Protein AF-A0A3M1BJE1-F1 (afdb_monomer_lite)

Foldseek 3Di:
DPDQDPVRVVVVLLVVLCVVVPKDKDWDDDVVCVVVVPDDDDPDTDIDTDPVCVVSSQVSCVVVVDDDPDDD

pLDDT: mean 92.65, std 9.26, range [49.19, 97.81]

Sequence (72 aa):
MAPASRLGRQIHEVLAALERIGAASALIGGLALAPYRVVRATIDVDLLVDGALADAIDAELRRLGYRCLHRS

Secondary structure (DSSP, 8-state):
-PPPPHHHHHHHHHHHHHHHTT--EEEETTGGGGGGT-----SS-EEEE-GGGHHHHHHHHHHTT-------

Structure (mmCIF, N/CA/C/O backbone):
data_AF-A0A3M1BJE1-F1
#
_entry.id   AF-A0A3M1BJE1-F1
#
loop_
_atom_site.group_PDB
_atom_site.id
_atom_site.type_symbol
_atom_site.label_atom_id
_atom_site.label_alt_id
_atom_site.label_comp_id
_atom_site.label_asym_id
_atom_site.label_entity_id
_atom_site.label_seq_id
_atom_site.pdbx_PDB_ins_code
_atom_site.Cartn_x
_atom_site.Cartn_y
_atom_site.Cartn_z
_atom_site.occupancy
_atom_site.B_iso_or_equiv
_atom_site.auth_seq_id
_atom_site.auth_comp_id
_atom_site.auth_asym_id
_atom_site.auth_atom_id
_atom_site.pdbx_PDB_model_num
ATOM 1 N N . MET A 1 1 ? 24.884 -3.224 4.859 1.00 49.19 1 MET A N 1
ATOM 2 C CA . MET A 1 1 ? 23.557 -2.925 4.275 1.00 49.19 1 MET A CA 1
ATOM 3 C C . MET A 1 1 ? 23.729 -1.787 3.288 1.00 49.19 1 MET A C 1
ATOM 5 O O . MET A 1 1 ? 24.336 -0.793 3.664 1.00 49.19 1 MET A O 1
ATOM 9 N N . ALA A 1 2 ? 23.276 -1.936 2.040 1.00 52.84 2 ALA A N 1
ATOM 10 C CA . ALA A 1 2 ? 23.257 -0.810 1.106 1.00 52.84 2 ALA A CA 1
ATOM 11 C C . ALA A 1 2 ? 22.438 0.345 1.718 1.00 52.84 2 ALA A C 1
ATOM 13 O O . ALA A 1 2 ? 21.458 0.063 2.417 1.00 52.84 2 ALA A O 1
ATOM 14 N N . PRO A 1 3 ? 22.810 1.619 1.499 1.00 55.47 3 PRO A N 1
ATOM 15 C CA . PRO A 1 3 ? 21.968 2.725 1.924 1.00 55.47 3 PRO A CA 1
ATOM 16 C C . PRO A 1 3 ? 20.601 2.554 1.258 1.00 55.47 3 PRO A C 1
ATOM 18 O O . PRO A 1 3 ? 20.507 2.478 0.033 1.00 55.47 3 PRO A O 1
ATOM 21 N N . ALA A 1 4 ? 19.545 2.434 2.067 1.00 74.31 4 ALA A N 1
ATOM 22 C CA . ALA A 1 4 ? 18.192 2.303 1.545 1.00 74.31 4 ALA A CA 1
ATOM 23 C C . ALA A 1 4 ? 17.911 3.490 0.613 1.00 74.31 4 ALA A C 1
ATOM 25 O O . ALA A 1 4 ? 18.221 4.635 0.953 1.00 74.31 4 ALA A O 1
ATOM 26 N N . SER A 1 5 ? 17.355 3.242 -0.572 1.00 89.88 5 SER A N 1
ATOM 27 C CA . SER A 1 5 ? 16.922 4.329 -1.452 1.00 89.88 5 SER A CA 1
ATOM 28 C C . SER A 1 5 ? 15.869 5.181 -0.735 1.00 89.88 5 SER A C 1
ATOM 30 O O . SER A 1 5 ? 15.207 4.717 0.198 1.00 89.88 5 SER A O 1
ATOM 32 N N . ARG A 1 6 ? 15.689 6.440 -1.157 1.00 91.19 6 ARG A N 1
ATOM 33 C CA . ARG A 1 6 ? 14.612 7.290 -0.618 1.00 91.19 6 ARG A CA 1
ATOM 34 C C . ARG A 1 6 ? 13.258 6.574 -0.699 1.00 91.19 6 ARG A C 1
ATOM 36 O O . ARG A 1 6 ? 12.555 6.516 0.301 1.00 91.19 6 ARG A O 1
ATOM 43 N N . LEU A 1 7 ? 12.966 5.967 -1.850 1.00 90.12 7 LEU A N 1
ATOM 44 C CA . LEU A 1 7 ? 11.757 5.176 -2.069 1.00 90.12 7 LEU A CA 1
ATOM 45 C C . LEU A 1 7 ? 11.658 3.990 -1.099 1.00 90.12 7 LEU A C 1
ATOM 47 O O . LEU A 1 7 ? 10.623 3.804 -0.475 1.00 90.12 7 LEU A O 1
ATOM 51 N N . GLY A 1 8 ? 12.736 3.219 -0.926 1.00 91.56 8 GLY A N 1
ATOM 52 C CA . GLY A 1 8 ? 12.746 2.074 -0.014 1.00 91.56 8 GLY A CA 1
ATOM 53 C C . GLY A 1 8 ? 12.445 2.465 1.435 1.00 91.56 8 GLY A C 1
ATOM 54 O O . GLY A 1 8 ? 11.693 1.764 2.107 1.00 91.56 8 GLY A O 1
ATOM 55 N N . ARG A 1 9 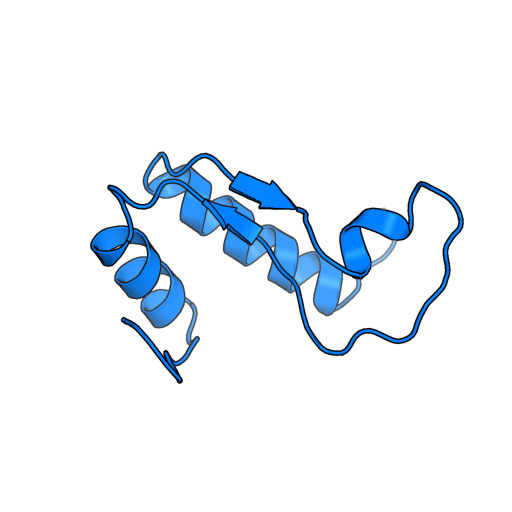? 12.961 3.614 1.898 1.00 93.75 9 ARG A N 1
ATOM 56 C CA . ARG A 1 9 ? 12.614 4.157 3.223 1.00 93.75 9 ARG A CA 1
ATOM 57 C C . ARG A 1 9 ? 11.136 4.530 3.320 1.00 93.75 9 ARG A C 1
ATOM 59 O O . ARG A 1 9 ? 10.486 4.123 4.271 1.00 93.75 9 ARG A O 1
ATOM 66 N N . GLN A 1 10 ? 10.603 5.234 2.322 1.00 93.81 10 GLN A N 1
ATOM 67 C CA . GLN A 1 10 ? 9.195 5.647 2.312 1.00 93.81 10 GLN A CA 1
ATOM 68 C C . GLN A 1 10 ? 8.238 4.449 2.274 1.00 93.81 10 GLN A C 1
ATOM 70 O O . GLN A 1 10 ? 7.237 4.449 2.984 1.00 93.81 10 GLN A O 1
ATOM 75 N N . ILE A 1 11 ? 8.559 3.406 1.499 1.00 94.56 11 ILE A N 1
ATOM 76 C CA . ILE A 1 11 ? 7.785 2.156 1.491 1.00 94.56 11 ILE A CA 1
ATOM 77 C C . ILE A 1 11 ? 7.799 1.529 2.886 1.00 94.56 11 ILE A C 1
ATOM 79 O O . ILE A 1 11 ? 6.747 1.165 3.399 1.00 94.56 11 ILE A O 1
ATOM 83 N N . HIS A 1 12 ? 8.966 1.444 3.528 1.00 95.19 12 HIS A N 1
ATOM 84 C CA . HIS A 1 12 ? 9.070 0.869 4.867 1.00 95.19 12 HIS A CA 1
ATOM 85 C C . HIS A 1 12 ? 8.281 1.668 5.919 1.00 95.19 12 HIS A C 1
ATOM 87 O O . HIS A 1 12 ? 7.595 1.073 6.745 1.00 95.19 12 HIS A O 1
ATOM 93 N N . GLU A 1 13 ? 8.315 3.002 5.861 1.00 96.25 13 GLU A N 1
ATOM 94 C CA . GLU A 1 13 ? 7.533 3.877 6.748 1.00 96.25 13 GLU A CA 1
ATOM 95 C C . GLU A 1 13 ? 6.021 3.669 6.590 1.00 96.25 13 GLU A C 1
ATOM 97 O O . GLU A 1 13 ? 5.305 3.588 7.592 1.00 96.25 13 GLU A O 1
ATOM 102 N N . VAL A 1 14 ? 5.540 3.548 5.347 1.00 96.94 14 VAL A N 1
ATOM 103 C CA . VAL A 1 14 ? 4.124 3.284 5.054 1.00 96.94 14 VAL A CA 1
ATOM 104 C C . VAL A 1 14 ? 3.720 1.889 5.529 1.00 96.94 14 VAL A C 1
ATOM 106 O O . VAL A 1 14 ? 2.715 1.762 6.222 1.00 96.94 14 VAL A O 1
ATOM 109 N N . LEU A 1 15 ? 4.514 0.853 5.238 1.00 96.88 15 LEU A N 1
ATOM 110 C CA . LEU A 1 15 ? 4.224 -0.515 5.685 1.00 96.88 15 LEU A CA 1
ATOM 111 C C . LEU A 1 15 ? 4.168 -0.614 7.216 1.00 96.88 15 LEU A C 1
ATOM 113 O O . LEU A 1 15 ? 3.224 -1.186 7.754 1.00 96.88 15 LEU A O 1
ATOM 117 N N . ALA A 1 16 ? 5.109 0.023 7.918 1.00 96.75 16 ALA A N 1
ATOM 118 C CA . ALA A 1 16 ? 5.097 0.080 9.378 1.00 96.75 16 ALA A CA 1
ATOM 119 C C . ALA A 1 16 ? 3.873 0.836 9.929 1.00 96.75 16 ALA A C 1
ATOM 121 O O . ALA A 1 16 ? 3.434 0.574 11.047 1.00 96.75 16 ALA A O 1
ATOM 122 N N . ALA A 1 17 ? 3.319 1.796 9.182 1.00 97.25 17 ALA A N 1
ATOM 123 C CA . ALA A 1 17 ? 2.093 2.488 9.571 1.00 97.25 17 ALA A CA 1
ATOM 124 C C . ALA A 1 17 ? 0.844 1.632 9.425 1.00 97.25 17 ALA A C 1
ATOM 126 O O . ALA A 1 17 ? 0.006 1.636 10.323 1.00 97.25 17 ALA A O 1
ATOM 127 N N . LEU A 1 18 ? 0.762 0.862 8.343 1.00 97.62 18 LEU A N 1
ATO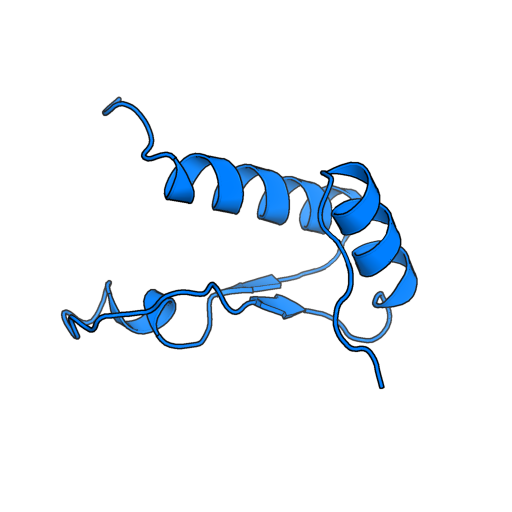M 128 C CA . LEU A 1 18 ? -0.319 -0.094 8.133 1.00 97.62 18 LEU A CA 1
ATOM 129 C C . LEU A 1 18 ? -0.270 -1.218 9.180 1.00 97.62 18 LEU A C 1
ATOM 131 O O . LEU A 1 18 ? -1.292 -1.550 9.775 1.00 97.62 18 LEU A O 1
ATOM 135 N N . GLU A 1 19 ? 0.924 -1.727 9.493 1.00 96.50 19 GLU A N 1
ATOM 136 C CA . GLU A 1 19 ? 1.115 -2.760 10.518 1.00 96.50 19 GLU A CA 1
ATOM 137 C C . GLU A 1 19 ? 0.655 -2.301 11.913 1.00 96.50 19 GLU A C 1
ATOM 139 O O . GLU A 1 19 ? -0.032 -3.048 12.608 1.00 96.50 19 GLU A O 1
ATOM 144 N N . ARG A 1 20 ? 0.941 -1.048 12.304 1.00 96.44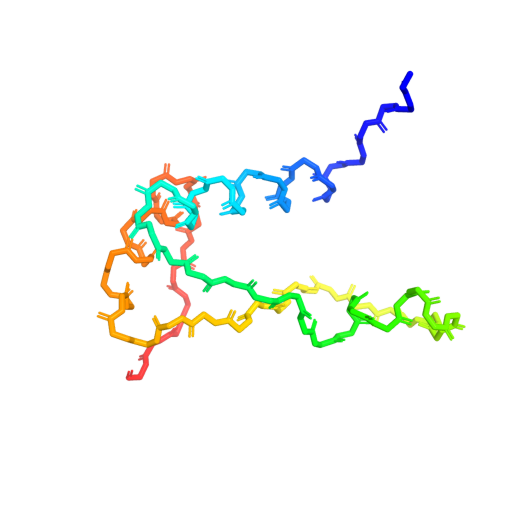 20 ARG A N 1
ATOM 145 C CA . ARG A 1 20 ? 0.514 -0.487 13.605 1.00 96.44 20 ARG A CA 1
ATOM 146 C C . ARG A 1 20 ? -0.995 -0.529 13.837 1.00 96.44 20 ARG A C 1
ATOM 148 O O . ARG A 1 20 ? -1.420 -0.618 14.985 1.00 96.44 20 ARG A O 1
ATOM 155 N N . ILE A 1 21 ? -1.787 -0.425 12.774 1.00 97.38 21 ILE A N 1
ATOM 156 C CA . ILE A 1 21 ? -3.254 -0.436 12.842 1.00 97.38 21 ILE A CA 1
ATOM 157 C C . ILE A 1 21 ? -3.847 -1.798 12.460 1.00 97.38 21 ILE A C 1
ATOM 159 O O . ILE A 1 21 ? -5.059 -1.912 12.301 1.00 97.38 21 ILE A O 1
ATOM 163 N N . GLY A 1 22 ? -3.007 -2.825 12.292 1.00 97.00 22 GLY A N 1
ATOM 164 C CA . GLY A 1 22 ? -3.441 -4.160 11.885 1.00 97.00 22 GLY A CA 1
ATOM 165 C C . GLY A 1 22 ? -3.946 -4.242 10.441 1.00 97.00 22 GLY A C 1
ATOM 166 O O . GLY A 1 22 ? -4.626 -5.204 10.094 1.00 97.00 22 GLY A O 1
ATOM 167 N N . ALA A 1 23 ? -3.625 -3.262 9.590 1.00 97.31 23 ALA A N 1
ATOM 168 C CA . ALA A 1 23 ? -4.015 -3.280 8.188 1.00 97.31 23 ALA A CA 1
ATOM 169 C C . ALA A 1 23 ? -3.065 -4.174 7.384 1.00 97.31 23 ALA A C 1
ATOM 171 O O . ALA A 1 23 ? -1.940 -3.789 7.055 1.00 97.31 23 ALA A O 1
ATOM 172 N N . ALA A 1 24 ? -3.536 -5.376 7.042 1.00 95.69 24 ALA A N 1
ATOM 173 C CA . ALA A 1 24 ? -2.851 -6.230 6.082 1.00 95.69 24 ALA A CA 1
ATOM 174 C C . ALA A 1 24 ? -2.705 -5.491 4.745 1.00 95.69 24 ALA A C 1
ATOM 176 O O . ALA A 1 24 ? -3.628 -4.806 4.295 1.00 95.69 24 ALA A O 1
ATOM 177 N N . SER A 1 25 ? -1.538 -5.627 4.117 1.00 96.62 25 SER A N 1
ATOM 178 C CA . SER A 1 25 ? -1.251 -4.964 2.850 1.00 96.62 25 SER A CA 1
ATOM 179 C C . SER A 1 25 ? -0.479 -5.855 1.887 1.00 96.62 25 SER A C 1
ATOM 181 O O . SER A 1 25 ? 0.277 -6.736 2.300 1.00 96.62 25 SER A O 1
ATOM 183 N N . ALA A 1 26 ? -0.672 -5.617 0.593 1.00 96.88 26 ALA A N 1
ATOM 184 C CA . ALA A 1 26 ? 0.086 -6.257 -0.474 1.00 96.88 26 ALA A CA 1
ATOM 185 C C . ALA A 1 26 ? 0.552 -5.212 -1.492 1.00 96.88 26 ALA A C 1
ATOM 187 O O . ALA A 1 26 ? -0.224 -4.351 -1.905 1.00 96.88 26 ALA A O 1
ATOM 188 N N . LEU A 1 27 ? 1.813 -5.309 -1.920 1.00 95.44 27 LEU A N 1
ATOM 189 C CA . LEU A 1 27 ? 2.340 -4.494 -3.013 1.00 95.44 27 LEU A CA 1
ATOM 190 C C . LEU A 1 27 ? 1.722 -4.949 -4.337 1.00 95.44 27 LEU A C 1
ATOM 192 O O . LEU A 1 27 ? 1.834 -6.122 -4.701 1.00 95.44 27 LEU A O 1
ATOM 196 N N . ILE A 1 28 ? 1.113 -4.015 -5.064 1.00 96.06 28 ILE A N 1
ATOM 197 C CA . ILE A 1 28 ? 0.509 -4.260 -6.378 1.00 96.06 28 ILE A CA 1
ATOM 198 C C . ILE A 1 28 ? 1.044 -3.250 -7.411 1.00 96.06 28 ILE A C 1
ATOM 200 O O . ILE A 1 28 ? 2.026 -2.544 -7.170 1.00 96.06 28 ILE A O 1
ATOM 204 N N . GLY A 1 29 ? 0.435 -3.216 -8.597 1.00 94.00 29 GLY A N 1
ATOM 205 C CA . GLY A 1 29 ? 0.742 -2.213 -9.613 1.00 94.00 29 GLY A CA 1
ATOM 206 C C . GLY A 1 29 ? 2.108 -2.394 -10.275 1.00 94.00 29 GLY A C 1
ATOM 207 O O . GLY A 1 29 ? 2.642 -3.501 -10.375 1.00 94.00 29 GLY A O 1
ATOM 208 N N . GLY A 1 30 ? 2.668 -1.294 -10.783 1.00 93.31 30 GLY A N 1
ATOM 209 C CA . GLY A 1 30 ? 3.878 -1.328 -11.611 1.00 93.31 30 GLY A CA 1
ATOM 210 C C . GLY A 1 30 ? 5.127 -1.795 -10.861 1.00 93.31 30 GLY A C 1
ATOM 211 O O . GLY A 1 30 ? 5.923 -2.559 -11.411 1.00 93.31 30 GLY A O 1
ATOM 212 N N . LEU A 1 31 ? 5.281 -1.380 -9.599 1.00 92.31 31 LEU A N 1
ATOM 213 C CA . LEU A 1 31 ? 6.442 -1.732 -8.777 1.00 92.31 31 LEU A CA 1
ATOM 214 C C . LEU A 1 31 ? 6.468 -3.225 -8.409 1.00 92.31 31 LEU A C 1
ATOM 216 O O . LEU A 1 31 ? 7.545 -3.821 -8.355 1.00 92.31 31 LEU A O 1
ATOM 220 N N . ALA A 1 32 ? 5.299 -3.849 -8.228 1.00 94.06 32 ALA A N 1
ATOM 221 C CA . ALA A 1 32 ? 5.179 -5.277 -7.918 1.00 94.06 32 ALA A CA 1
ATOM 222 C C . ALA A 1 32 ? 5.728 -6.197 -9.023 1.00 94.06 32 ALA A C 1
ATOM 224 O O . ALA A 1 32 ? 5.994 -7.372 -8.776 1.00 94.06 32 ALA A O 1
ATOM 225 N N . LEU A 1 33 ? 5.919 -5.678 -10.240 1.00 94.06 33 LEU A N 1
ATOM 226 C CA . LEU A 1 33 ? 6.417 -6.444 -11.380 1.00 94.06 33 LEU A CA 1
ATOM 227 C C . LEU A 1 33 ? 7.953 -6.531 -11.438 1.00 94.06 33 LEU A C 1
ATOM 229 O O . LEU A 1 33 ? 8.492 -7.376 -12.157 1.00 94.06 33 LEU A O 1
ATOM 233 N N . ALA A 1 34 ? 8.670 -5.706 -10.666 1.00 90.62 34 ALA A N 1
ATOM 234 C CA . ALA A 1 34 ? 10.134 -5.662 -10.679 1.00 90.62 34 ALA A CA 1
ATOM 235 C C . ALA A 1 34 ? 10.811 -7.020 -10.373 1.00 90.62 34 ALA A C 1
ATOM 237 O O . ALA A 1 34 ? 11.749 -7.378 -11.094 1.00 90.62 34 ALA A O 1
ATOM 238 N N . PRO A 1 35 ? 10.341 -7.834 -9.400 1.00 91.94 35 PRO A N 1
ATOM 239 C CA . PRO A 1 35 ? 10.891 -9.172 -9.156 1.00 91.94 35 PRO A CA 1
ATOM 240 C C . PRO A 1 35 ? 10.769 -10.122 -10.357 1.00 91.94 35 PRO A C 1
ATOM 242 O O . PRO A 1 35 ? 11.582 -11.031 -10.510 1.00 91.94 35 PRO A O 1
ATOM 245 N N . TYR A 1 36 ? 9.803 -9.880 -11.248 1.00 94.75 36 TYR A N 1
ATOM 246 C CA . TYR A 1 36 ? 9.565 -10.665 -12.462 1.00 94.75 36 TYR A CA 1
ATOM 247 C C . TYR A 1 36 ? 10.347 -10.147 -13.679 1.00 94.75 36 TYR A C 1
ATOM 249 O O . TYR A 1 36 ? 10.072 -10.548 -14.807 1.00 94.75 36 TYR A O 1
ATOM 257 N N . ARG A 1 37 ? 11.334 -9.260 -13.470 1.00 93.44 37 ARG A N 1
ATOM 258 C CA . ARG A 1 37 ? 12.177 -8.643 -14.517 1.00 93.44 37 ARG A CA 1
ATOM 259 C C . ARG A 1 37 ? 11.405 -7.813 -15.546 1.00 93.44 37 ARG A C 1
ATOM 261 O O . ARG A 1 37 ? 11.926 -7.511 -16.617 1.00 93.44 37 ARG A O 1
ATOM 268 N N . VAL A 1 38 ? 10.191 -7.393 -15.207 1.00 93.50 38 VAL A N 1
ATOM 269 C CA . VAL A 1 38 ? 9.431 -6.433 -16.006 1.00 93.50 38 VAL A CA 1
ATOM 270 C C . VAL A 1 38 ? 9.802 -5.034 -15.524 1.00 93.50 38 VAL A C 1
ATOM 272 O O . VAL A 1 38 ? 9.292 -4.543 -14.518 1.00 93.50 38 VAL A O 1
ATOM 275 N N . VAL A 1 39 ? 10.743 -4.405 -16.229 1.00 86.25 39 VAL A N 1
ATOM 276 C CA . VAL A 1 39 ? 11.227 -3.057 -15.909 1.00 86.25 39 VAL A CA 1
ATOM 277 C C . VAL A 1 39 ? 10.367 -2.029 -16.632 1.00 86.25 39 VAL A C 1
ATOM 279 O O . VAL A 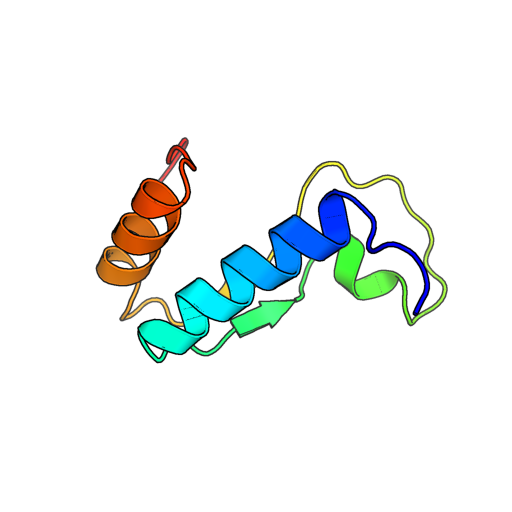1 39 ? 10.295 -2.020 -17.859 1.00 86.25 39 VAL A O 1
ATOM 282 N N . ARG A 1 40 ? 9.731 -1.140 -15.870 1.00 87.31 40 ARG A N 1
ATOM 283 C CA . ARG A 1 40 ? 8.932 -0.033 -16.400 1.00 87.31 40 ARG A CA 1
ATOM 284 C C . ARG A 1 40 ? 9.144 1.227 -15.578 1.00 87.31 40 ARG A C 1
ATOM 286 O O . ARG A 1 40 ? 9.398 1.154 -14.378 1.00 87.31 40 ARG A O 1
ATOM 293 N N . ALA A 1 41 ? 8.983 2.380 -16.217 1.00 85.81 41 ALA A N 1
ATOM 294 C CA . ALA A 1 41 ? 8.835 3.630 -15.492 1.00 85.81 41 ALA A CA 1
ATOM 295 C C . ALA A 1 41 ? 7.480 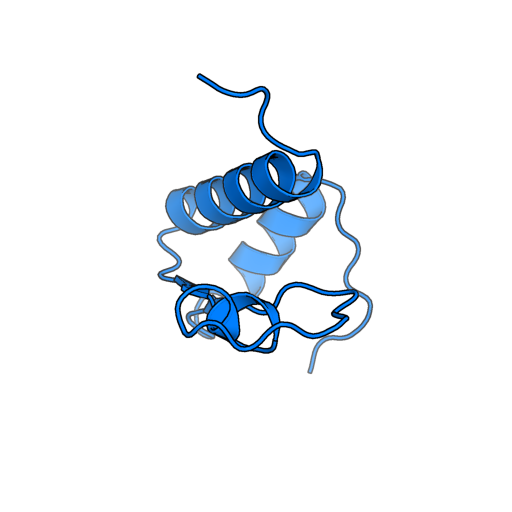3.620 -14.762 1.00 85.81 41 ALA A C 1
ATOM 297 O O . ALA A 1 41 ? 6.435 3.400 -15.378 1.00 85.81 41 ALA A O 1
ATOM 298 N N . THR A 1 42 ? 7.518 3.821 -13.448 1.00 86.31 42 THR A N 1
ATOM 299 C CA . THR A 1 42 ? 6.354 4.024 -12.577 1.00 86.31 42 THR A CA 1
ATOM 300 C C . THR A 1 42 ? 6.668 5.220 -11.687 1.00 86.31 42 THR A C 1
ATOM 302 O O . THR A 1 42 ? 7.829 5.416 -11.316 1.00 86.31 42 THR A O 1
ATOM 305 N N . ILE A 1 43 ? 5.672 6.056 -11.415 1.00 89.31 43 ILE A N 1
ATOM 306 C CA . ILE A 1 43 ? 5.850 7.307 -10.652 1.00 89.31 43 ILE A CA 1
ATOM 307 C C . ILE A 1 43 ? 5.227 7.231 -9.253 1.00 89.31 43 ILE A C 1
ATOM 309 O O . ILE A 1 43 ? 5.419 8.128 -8.436 1.00 89.31 43 ILE A O 1
ATOM 313 N N . ASP A 1 44 ? 4.509 6.148 -8.989 1.00 92.62 44 ASP A N 1
ATOM 314 C CA . ASP A 1 44 ? 3.664 5.867 -7.840 1.00 92.62 44 ASP A CA 1
ATOM 315 C C . ASP A 1 44 ? 3.946 4.469 -7.261 1.00 92.62 44 ASP A C 1
ATOM 317 O O . ASP A 1 44 ? 4.712 3.668 -7.809 1.00 92.62 44 ASP A O 1
ATOM 321 N N . VAL A 1 45 ? 3.356 4.212 -6.092 1.00 94.81 45 VAL A N 1
ATOM 322 C CA . VAL A 1 45 ? 3.381 2.927 -5.390 1.00 94.81 45 VAL A CA 1
ATOM 323 C C . VAL A 1 45 ? 1.949 2.565 -5.041 1.00 94.81 45 VAL A C 1
ATOM 325 O O . VAL A 1 45 ? 1.271 3.337 -4.365 1.00 94.81 45 VAL A O 1
ATOM 328 N N . ASP A 1 46 ? 1.531 1.371 -5.444 1.00 95.94 46 ASP A N 1
ATOM 329 C CA . ASP A 1 46 ? 0.189 0.869 -5.189 1.00 95.94 46 ASP A CA 1
ATOM 330 C C . ASP A 1 46 ? 0.209 -0.202 -4.095 1.00 95.94 46 ASP A C 1
ATOM 332 O O . ASP A 1 46 ? 0.971 -1.173 -4.159 1.00 95.94 46 ASP A O 1
ATOM 336 N N . LEU A 1 47 ? -0.667 -0.046 -3.103 1.00 97.12 47 LEU A N 1
ATOM 337 C CA . LEU A 1 47 ? -0.895 -1.029 -2.049 1.00 97.12 47 LEU A CA 1
ATOM 338 C C . LEU A 1 47 ? -2.365 -1.445 -2.055 1.00 97.12 47 LEU A C 1
ATOM 340 O O . LEU A 1 47 ? -3.254 -0.596 -2.027 1.00 97.12 47 LEU A O 1
ATOM 344 N N . LEU A 1 48 ? -2.614 -2.752 -2.049 1.00 97.81 48 LEU A N 1
ATOM 345 C CA . LEU A 1 48 ? -3.920 -3.304 -1.704 1.00 97.81 48 LEU A CA 1
ATOM 346 C C . LEU A 1 48 ? -4.007 -3.415 -0.180 1.00 97.81 48 LEU A C 1
ATOM 348 O O . LEU A 1 48 ? -3.074 -3.927 0.435 1.00 97.81 48 LEU A O 1
ATOM 352 N N . VAL A 1 49 ? -5.105 -2.949 0.413 1.00 96.56 49 VAL A N 1
ATOM 353 C CA . VAL A 1 49 ? -5.331 -2.900 1.868 1.00 96.56 49 VAL A CA 1
ATOM 354 C C . VAL A 1 49 ? -6.772 -3.284 2.210 1.00 96.56 49 VAL A C 1
ATOM 356 O O . VAL A 1 49 ? -7.640 -3.261 1.338 1.00 96.56 49 VAL A O 1
ATOM 359 N N . ASP A 1 50 ? -7.033 -3.622 3.475 1.00 94.25 50 ASP A N 1
ATOM 360 C CA . ASP A 1 50 ? -8.393 -3.876 3.965 1.00 94.25 50 ASP A CA 1
ATOM 361 C C . ASP A 1 50 ? -9.228 -2.582 3.989 1.00 94.25 50 ASP A C 1
ATOM 363 O O . ASP A 1 50 ? -8.926 -1.630 4.716 1.00 94.25 50 ASP A O 1
ATOM 367 N N . GLY A 1 51 ? -10.306 -2.560 3.200 1.00 94.38 51 GLY A N 1
ATOM 368 C CA . GLY A 1 51 ? -11.218 -1.422 3.101 1.00 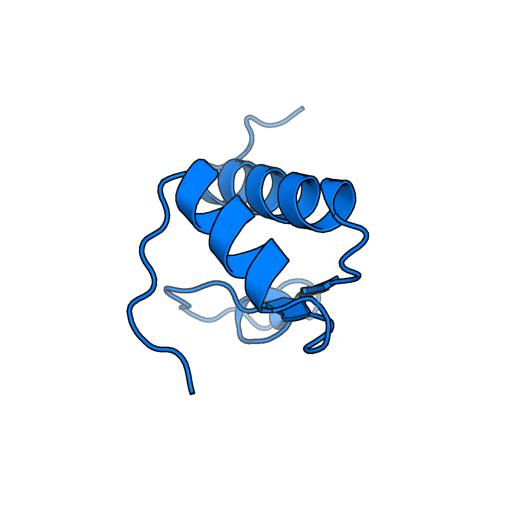94.38 51 GLY A CA 1
ATOM 369 C C . GLY A 1 51 ? -11.970 -1.116 4.399 1.00 94.38 51 GLY A C 1
ATOM 370 O O . GLY A 1 51 ? -12.336 0.039 4.619 1.00 94.38 51 GLY A O 1
ATOM 371 N N . ALA A 1 52 ? -12.143 -2.093 5.297 1.00 96.50 52 ALA A N 1
ATOM 372 C CA . ALA A 1 52 ? -12.767 -1.862 6.602 1.00 96.50 52 ALA A CA 1
ATOM 373 C C . ALA A 1 52 ? -11.946 -0.910 7.492 1.00 96.50 52 ALA A C 1
ATOM 375 O O . ALA A 1 52 ? -12.485 -0.296 8.412 1.00 96.50 52 ALA A O 1
ATOM 376 N N . LEU A 1 53 ? -10.650 -0.756 7.204 1.00 97.50 53 LEU A N 1
ATOM 377 C CA . LEU A 1 53 ? -9.726 0.097 7.949 1.00 97.50 53 LEU A CA 1
ATOM 378 C C . LEU A 1 53 ? -9.452 1.435 7.250 1.00 97.50 53 LEU A C 1
ATOM 380 O O . LEU A 1 53 ? -8.545 2.158 7.659 1.00 97.50 53 LEU A O 1
ATOM 384 N N . ALA A 1 54 ? -10.223 1.797 6.219 1.00 96.19 54 ALA A N 1
ATOM 385 C CA . ALA A 1 54 ? -9.949 2.972 5.391 1.00 96.19 54 ALA A CA 1
ATOM 386 C C . ALA A 1 54 ? -9.780 4.272 6.202 1.00 96.19 54 ALA A C 1
ATOM 388 O O . ALA A 1 54 ? -8.932 5.106 5.879 1.00 96.19 54 ALA A O 1
ATOM 389 N N . ASP A 1 55 ? -10.583 4.495 7.247 1.00 97.38 55 ASP A N 1
ATOM 390 C CA . ASP A 1 55 ? -10.481 5.697 8.093 1.00 97.38 55 ASP A CA 1
ATOM 391 C C . ASP A 1 55 ? -9.185 5.716 8.913 1.00 97.38 55 ASP A C 1
ATOM 393 O O . ASP A 1 55 ? -8.489 6.733 8.948 1.00 97.38 55 ASP A O 1
ATOM 397 N N . ALA A 1 56 ? -8.815 4.579 9.506 1.00 97.75 56 ALA A N 1
ATOM 398 C CA . ALA A 1 56 ? -7.570 4.435 10.255 1.00 97.75 56 ALA A CA 1
ATOM 399 C C . ALA A 1 56 ? -6.337 4.583 9.346 1.00 97.75 56 ALA A C 1
ATOM 401 O O . ALA A 1 56 ? -5.353 5.218 9.731 1.00 97.75 56 ALA A O 1
ATOM 402 N N . ILE A 1 57 ? -6.411 4.054 8.121 1.00 97.38 57 ILE A N 1
ATOM 403 C CA . ILE A 1 57 ? -5.349 4.163 7.116 1.00 97.38 57 ILE A CA 1
ATOM 404 C C . ILE A 1 57 ? -5.119 5.627 6.727 1.00 97.38 57 ILE A C 1
ATOM 406 O O . ILE A 1 57 ? -3.981 6.093 6.767 1.00 97.38 57 ILE A O 1
ATOM 410 N N . ASP A 1 58 ? -6.171 6.382 6.394 1.00 97.44 58 ASP A N 1
ATOM 411 C CA . ASP A 1 58 ? -6.029 7.807 6.055 1.00 97.44 58 ASP A CA 1
ATOM 412 C C . ASP A 1 58 ? -5.457 8.618 7.224 1.00 97.44 58 ASP A C 1
ATOM 414 O O . ASP A 1 58 ? -4.576 9.455 7.016 1.00 97.44 58 ASP A O 1
ATOM 418 N N . ALA A 1 59 ? -5.888 8.338 8.458 1.00 97.62 59 ALA A N 1
ATOM 419 C CA . ALA A 1 59 ? -5.345 8.993 9.645 1.00 97.62 59 ALA A CA 1
ATOM 420 C C . ALA A 1 59 ? -3.832 8.739 9.811 1.00 97.62 59 ALA A C 1
ATOM 422 O O . ALA A 1 59 ? -3.069 9.690 10.012 1.00 97.62 59 ALA A O 1
ATOM 423 N N . GLU A 1 60 ? -3.372 7.491 9.668 1.00 97.44 60 GLU A N 1
ATOM 424 C CA . GLU A 1 60 ? -1.944 7.157 9.756 1.00 97.44 60 GLU A CA 1
ATOM 425 C C . GLU A 1 60 ? -1.125 7.758 8.604 1.00 97.44 60 GLU A C 1
ATOM 427 O O . GLU A 1 60 ? -0.039 8.297 8.837 1.00 97.44 60 GLU A O 1
ATOM 432 N N . LEU A 1 61 ? -1.643 7.733 7.372 1.00 97.00 61 LEU A N 1
ATOM 433 C CA . LEU A 1 61 ? -0.961 8.331 6.221 1.00 97.00 61 LEU A CA 1
ATOM 434 C C . LEU A 1 61 ? -0.838 9.854 6.372 1.00 97.00 61 LEU A C 1
ATOM 436 O O . LEU A 1 61 ? 0.231 10.414 6.112 1.00 97.00 61 LEU A O 1
ATOM 440 N N . ARG A 1 62 ? -1.876 10.530 6.874 1.00 97.50 62 ARG A N 1
ATOM 441 C CA . ARG A 1 62 ? -1.809 11.962 7.214 1.00 97.50 62 ARG A CA 1
ATOM 442 C C . ARG A 1 62 ? -0.782 12.248 8.300 1.00 97.50 62 ARG A C 1
ATOM 444 O O . ARG A 1 62 ? -0.060 13.239 8.200 1.00 97.50 62 ARG A O 1
ATOM 451 N N . ARG A 1 63 ? -0.663 11.375 9.305 1.00 97.12 63 ARG A N 1
ATOM 452 C CA . ARG A 1 63 ? 0.338 11.505 10.376 1.00 97.12 63 ARG A CA 1
ATOM 453 C C . ARG A 1 63 ? 1.775 11.388 9.856 1.00 97.12 63 ARG A C 1
ATOM 455 O O . ARG A 1 63 ? 2.669 12.027 10.404 1.00 97.12 63 ARG A O 1
ATOM 462 N N . LEU A 1 64 ? 1.990 10.623 8.786 1.00 96.44 64 LEU A N 1
ATOM 463 C CA . LEU A 1 64 ? 3.264 10.562 8.057 1.00 96.44 64 LEU A CA 1
ATOM 464 C C . LEU A 1 64 ? 3.503 11.765 7.121 1.00 96.44 64 LEU A C 1
ATOM 466 O O . LEU A 1 64 ? 4.574 11.873 6.529 1.00 96.44 64 LEU A O 1
ATOM 470 N N . GLY A 1 65 ? 2.531 12.670 6.977 1.00 97.44 65 GLY A N 1
ATOM 471 C CA . GLY A 1 65 ? 2.624 13.853 6.120 1.00 97.44 65 GLY A CA 1
ATOM 472 C C . GLY A 1 65 ? 2.087 13.661 4.699 1.00 97.44 65 GLY A C 1
ATOM 473 O O . GLY A 1 65 ? 2.251 14.555 3.867 1.00 97.44 65 GLY A O 1
ATOM 474 N N . TYR A 1 66 ? 1.430 12.534 4.398 1.00 96.88 66 TYR A N 1
ATOM 475 C CA . TYR A 1 66 ? 0.726 12.370 3.125 1.00 96.88 66 TYR A CA 1
ATOM 476 C C . TYR A 1 66 ? -0.577 13.177 3.106 1.00 96.88 66 TYR A C 1
ATOM 478 O O . TYR A 1 66 ? -1.222 13.409 4.129 1.00 96.88 66 TYR A O 1
ATOM 486 N N . ARG A 1 67 ? -0.989 13.595 1.907 1.00 97.50 67 ARG A N 1
ATOM 487 C CA . ARG A 1 67 ? -2.251 14.301 1.675 1.00 97.50 67 ARG A CA 1
ATOM 488 C C . ARG A 1 67 ? -3.161 13.452 0.800 1.00 97.50 67 ARG A C 1
ATOM 490 O O . ARG A 1 67 ? -2.789 13.117 -0.320 1.00 97.50 67 ARG A O 1
ATOM 497 N N . CYS A 1 68 ? -4.372 13.189 1.281 1.00 96.75 68 CYS A N 1
ATOM 498 C CA . CYS A 1 68 ? -5.421 12.572 0.479 1.00 96.75 68 CYS A CA 1
ATOM 499 C C . CYS A 1 68 ? -5.810 13.502 -0.682 1.00 96.75 68 CYS A C 1
ATOM 501 O O . CYS A 1 68 ? -6.256 14.628 -0.453 1.00 96.75 68 CYS A O 1
ATOM 503 N N . LEU A 1 69 ? -5.622 13.039 -1.921 1.00 96.81 69 LEU A N 1
ATOM 504 C CA . LEU A 1 69 ? -6.049 13.752 -3.132 1.00 96.81 69 LEU A CA 1
ATOM 505 C C . LEU A 1 69 ? -7.458 13.342 -3.575 1.00 96.81 69 LEU A C 1
ATOM 507 O O . LEU A 1 69 ? -8.188 14.165 -4.117 1.00 96.81 69 LEU A O 1
ATOM 511 N N . HIS A 1 70 ? -7.840 12.087 -3.335 1.00 94.56 70 HIS A N 1
ATOM 512 C CA . HIS A 1 70 ? -9.140 11.538 -3.699 1.00 94.56 70 HIS A CA 1
ATOM 513 C C . HIS A 1 70 ? -9.529 10.403 -2.743 1.00 94.56 70 HIS A C 1
ATOM 515 O O . HIS A 1 70 ? -8.667 9.620 -2.346 1.00 94.56 70 HIS A O 1
ATOM 521 N N . ARG A 1 71 ? -10.818 10.324 -2.397 1.00 91.69 71 ARG A N 1
ATOM 522 C CA . ARG A 1 71 ? -11.442 9.253 -1.610 1.00 91.69 71 ARG A CA 1
ATOM 523 C C . ARG A 1 71 ? -12.914 9.155 -2.017 1.00 91.69 71 ARG A C 1
ATOM 525 O O . ARG A 1 71 ? -13.558 10.195 -2.156 1.00 91.69 71 ARG A O 1
ATOM 532 N N . SER A 1 72 ? -13.400 7.936 -2.221 1.00 86.25 72 SER A N 1
ATOM 533 C CA . SER A 1 72 ? -14.774 7.602 -2.626 1.00 86.25 72 SER A CA 1
ATOM 534 C C . SER A 1 72 ? -15.541 6.926 -1.504 1.00 86.25 72 SER A C 1
ATOM 536 O O . SER A 1 72 ? -14.884 6.128 -0.797 1.00 86.25 72 SER A O 1
#

Radius of gyration: 13.21 Å; chains: 1; bounding box: 38×25×30 Å